Protein AF-M6K4U1-F1 (afdb_monomer)

Structure (mmCIF, N/CA/C/O backbone):
data_AF-M6K4U1-F1
#
_entry.id   AF-M6K4U1-F1
#
loop_
_atom_site.group_PDB
_atom_site.id
_atom_site.type_symbol
_atom_site.label_atom_id
_atom_site.label_alt_id
_atom_site.label_comp_id
_atom_site.label_asym_id
_atom_site.label_entity_id
_atom_site.label_seq_id
_atom_site.pdbx_PDB_ins_code
_atom_site.Cartn_x
_atom_site.Cartn_y
_atom_site.Cartn_z
_atom_site.occupancy
_atom_site.B_iso_or_equiv
_atom_site.auth_seq_id
_atom_site.auth_comp_id
_atom_site.auth_asym_id
_atom_site.auth_atom_id
_atom_site.pdbx_PDB_model_num
ATOM 1 N N . MET A 1 1 ? -1.700 29.934 8.735 1.00 45.44 1 MET A N 1
ATOM 2 C CA . MET A 1 1 ? -0.944 28.756 8.268 1.00 45.44 1 MET A CA 1
ATOM 3 C C . MET A 1 1 ? -1.577 27.569 8.952 1.00 45.44 1 MET A C 1
ATOM 5 O O . MET A 1 1 ? -1.370 27.410 10.148 1.00 45.44 1 MET A O 1
ATOM 9 N N . ASP A 1 2 ? -2.425 26.833 8.241 1.00 55.41 2 ASP A N 1
ATOM 10 C CA . ASP A 1 2 ? -3.002 25.595 8.758 1.00 55.41 2 ASP A CA 1
ATOM 11 C C . ASP A 1 2 ? -1.863 24.598 8.952 1.00 55.41 2 ASP A C 1
ATOM 13 O O . ASP A 1 2 ? -1.096 24.333 8.022 1.00 55.41 2 ASP A O 1
ATOM 17 N N . ALA A 1 3 ? -1.683 24.126 10.185 1.00 59.41 3 ALA A N 1
ATOM 18 C CA . ALA A 1 3 ? -0.702 23.094 10.466 1.00 59.41 3 ALA A CA 1
ATOM 19 C C . ALA A 1 3 ? -1.001 21.894 9.552 1.00 59.41 3 ALA A C 1
ATOM 21 O O . ALA A 1 3 ? -2.176 21.550 9.377 1.00 59.41 3 ALA A O 1
ATOM 22 N N . PRO A 1 4 ? 0.020 21.265 8.942 1.00 61.16 4 PRO A N 1
ATOM 23 C CA . PRO A 1 4 ? -0.202 20.038 8.203 1.00 61.16 4 PRO A CA 1
ATOM 24 C C . PRO A 1 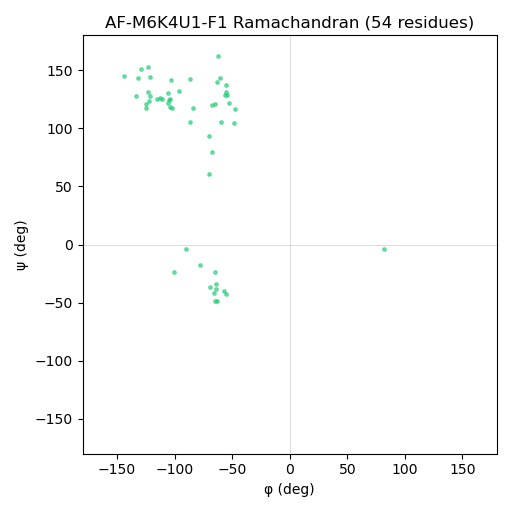4 ? -0.903 19.077 9.161 1.00 61.16 4 PRO A C 1
ATOM 26 O O . PRO A 1 4 ? -0.480 18.933 10.307 1.00 61.16 4 PRO A O 1
ATOM 29 N N . ASN A 1 5 ? -2.021 18.515 8.709 1.00 69.19 5 ASN A N 1
ATOM 30 C CA . ASN A 1 5 ? -2.929 17.668 9.480 1.00 69.19 5 ASN A CA 1
ATOM 31 C C . ASN A 1 5 ? -2.241 16.312 9.764 1.00 69.19 5 ASN A C 1
ATOM 33 O O . ASN A 1 5 ? -2.633 15.266 9.248 1.00 69.19 5 ASN A O 1
ATOM 37 N N . ILE A 1 6 ? -1.112 16.361 10.472 1.00 82.75 6 ILE A N 1
ATOM 38 C CA . ILE A 1 6 ? -0.230 15.247 10.785 1.00 82.75 6 ILE A CA 1
ATOM 39 C C . ILE A 1 6 ? -0.812 14.584 12.018 1.00 82.75 6 ILE A C 1
ATOM 41 O O . ILE A 1 6 ? -0.903 15.193 13.081 1.00 82.75 6 ILE A O 1
ATOM 45 N N . LEU A 1 7 ? -1.205 13.328 11.847 1.00 83.94 7 LEU A N 1
ATOM 46 C CA . LEU A 1 7 ? -1.647 12.492 12.948 1.00 83.94 7 LEU A CA 1
ATOM 47 C C . LEU A 1 7 ? -0.492 12.282 13.925 1.00 83.94 7 LEU A C 1
ATOM 49 O O . LEU A 1 7 ? 0.651 12.041 13.525 1.00 83.94 7 LEU A O 1
ATOM 53 N N . THR A 1 8 ? -0.810 12.316 15.209 1.00 89.12 8 THR A N 1
ATOM 54 C CA . THR A 1 8 ? 0.064 11.769 16.242 1.00 89.12 8 THR A CA 1
ATOM 55 C C . THR A 1 8 ? 0.245 10.261 16.034 1.00 89.12 8 THR A C 1
ATOM 57 O O . THR A 1 8 ? -0.532 9.605 15.337 1.00 89.12 8 THR A O 1
ATOM 60 N N . GLN A 1 9 ? 1.274 9.681 16.656 1.00 88.44 9 GLN A N 1
ATOM 61 C CA . GLN A 1 9 ? 1.533 8.241 16.564 1.00 88.44 9 GLN A CA 1
ATOM 62 C C . GLN A 1 9 ? 0.317 7.406 16.993 1.00 88.44 9 GLN A C 1
ATOM 64 O O . GLN A 1 9 ? -0.021 6.433 16.325 1.00 88.44 9 GLN A O 1
ATOM 69 N N . THR A 1 10 ? -0.355 7.805 18.074 1.00 92.19 10 THR A N 1
ATOM 70 C CA . THR A 1 10 ? -1.551 7.124 18.583 1.00 92.19 10 THR A CA 1
ATOM 71 C C . THR A 1 10 ? -2.691 7.174 17.571 1.00 92.19 10 THR A C 1
ATOM 73 O O . THR A 1 10 ? -3.235 6.133 17.219 1.00 92.19 10 THR A O 1
ATOM 76 N N . GLU A 1 11 ? -2.993 8.350 17.019 1.00 89.50 11 GLU A N 1
ATOM 77 C CA . GLU A 1 11 ? -4.056 8.505 16.014 1.00 89.50 11 GLU A CA 1
ATOM 78 C C . GLU A 1 11 ? -3.752 7.733 14.721 1.00 89.50 11 GLU A C 1
ATOM 80 O O . GLU A 1 11 ? -4.657 7.212 14.066 1.00 89.50 11 GLU A O 1
ATOM 85 N N . ALA A 1 12 ? -2.476 7.642 14.337 1.00 87.75 12 ALA A N 1
ATOM 86 C CA . ALA A 1 12 ? -2.053 6.841 13.195 1.00 87.75 12 ALA A CA 1
ATOM 87 C C . ALA A 1 12 ? -2.282 5.338 13.432 1.00 87.75 12 ALA A C 1
ATOM 89 O O . ALA A 1 12 ? -2.760 4.652 12.527 1.00 87.75 12 ALA A O 1
ATOM 90 N N . ILE A 1 13 ? -1.986 4.838 14.638 1.00 90.06 13 ILE A N 1
ATOM 91 C CA . ILE A 1 13 ? -2.233 3.439 15.023 1.00 90.06 13 ILE A CA 1
ATOM 92 C C . ILE A 1 13 ? -3.738 3.151 15.042 1.00 90.06 13 ILE A C 1
ATOM 94 O O . ILE A 1 13 ? -4.177 2.208 14.387 1.00 90.06 13 ILE A O 1
ATOM 98 N N . GLU A 1 14 ? -4.537 4.000 15.691 1.00 89.38 14 GLU A N 1
ATOM 99 C CA . GLU A 1 14 ? -5.998 3.838 15.751 1.00 89.38 14 GLU A CA 1
ATOM 100 C C . GLU A 1 14 ? -6.631 3.796 14.353 1.00 89.38 14 GLU A C 1
ATOM 102 O O . GLU A 1 14 ? -7.517 2.985 14.084 1.00 89.38 14 GLU A O 1
ATOM 107 N N . ARG A 1 15 ? -6.163 4.636 13.420 1.00 84.00 15 ARG A N 1
ATOM 108 C CA . ARG A 1 15 ? -6.637 4.583 12.028 1.00 84.00 15 ARG A CA 1
ATOM 109 C C . ARG A 1 15 ? -6.179 3.330 11.292 1.00 84.00 15 ARG A C 1
ATOM 111 O O . ARG A 1 15 ? -6.938 2.810 10.477 1.00 84.00 15 ARG A O 1
ATOM 118 N N . ALA A 1 16 ? -4.968 2.844 11.552 1.00 86.56 16 ALA A N 1
ATOM 119 C CA . ALA A 1 16 ? -4.476 1.614 10.939 1.00 86.56 16 ALA A CA 1
ATOM 120 C C . ALA A 1 16 ? -5.311 0.396 11.372 1.00 86.56 16 ALA A C 1
ATOM 122 O O . ALA A 1 16 ? -5.630 -0.449 10.538 1.00 86.56 16 ALA A O 1
ATOM 123 N N . GLU A 1 17 ? -5.746 0.340 12.634 1.00 90.00 17 GLU A N 1
ATOM 124 C CA . GLU A 1 17 ? -6.614 -0.730 13.159 1.00 90.00 17 GLU A CA 1
ATOM 125 C C . GLU A 1 17 ? -8.013 -0.767 12.510 1.00 90.00 17 GLU A C 1
ATOM 127 O O . GLU A 1 17 ? -8.680 -1.809 12.484 1.00 90.00 17 GLU A O 1
ATOM 132 N N . GLN A 1 18 ? -8.467 0.361 11.954 1.00 89.06 18 GLN A N 1
ATOM 133 C CA . GLN A 1 18 ? -9.748 0.458 11.246 1.00 89.06 18 GLN A CA 1
ATOM 134 C C . GLN A 1 18 ? -9.697 -0.125 9.828 1.00 89.06 18 GLN A C 1
ATOM 136 O O . GLN A 1 18 ? -10.749 -0.428 9.257 1.00 89.06 18 GLN A O 1
ATOM 141 N N . VAL A 1 19 ? -8.506 -0.308 9.252 1.00 90.38 19 VAL A N 1
ATOM 142 C CA . VAL A 1 19 ? -8.348 -0.908 7.926 1.00 90.38 19 VAL A CA 1
ATOM 143 C C . VAL A 1 19 ? -8.756 -2.379 7.987 1.00 90.38 19 VAL A C 1
ATOM 145 O O . VAL A 1 19 ? -8.171 -3.174 8.720 1.00 90.38 19 VAL A O 1
ATOM 148 N N . LYS A 1 20 ? -9.761 -2.763 7.198 1.00 89.31 20 LYS A N 1
ATOM 149 C CA . LYS A 1 20 ? -10.237 -4.157 7.123 1.00 89.31 20 LYS A CA 1
ATOM 150 C C . LYS A 1 20 ? -9.716 -4.907 5.915 1.00 89.31 20 LYS A C 1
ATOM 152 O O . LYS A 1 20 ? -9.643 -6.131 5.940 1.00 89.31 20 LYS A O 1
ATOM 157 N N . GLN A 1 21 ? -9.351 -4.181 4.868 1.00 89.94 21 GLN A N 1
ATOM 158 C CA . GLN A 1 21 ? -8.824 -4.770 3.652 1.00 89.94 21 GLN A CA 1
ATOM 159 C C . GLN A 1 21 ? -7.752 -3.861 3.062 1.00 89.94 21 GLN A C 1
ATOM 161 O O . GLN A 1 21 ? -7.841 -2.635 3.128 1.00 89.94 21 GLN A O 1
ATOM 166 N N . ILE A 1 22 ? -6.736 -4.486 2.474 1.00 90.88 22 ILE A N 1
ATOM 167 C CA . ILE A 1 22 ? -5.653 -3.815 1.763 1.00 90.88 22 ILE A CA 1
ATOM 168 C C . ILE A 1 22 ? -5.644 -4.366 0.339 1.00 90.88 22 ILE A C 1
ATOM 170 O O . ILE A 1 22 ? -5.559 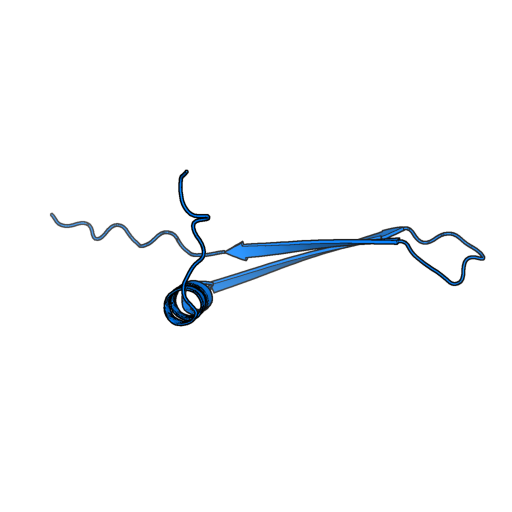-5.577 0.141 1.00 90.88 22 ILE A O 1
ATOM 174 N N . GLY A 1 23 ? -5.767 -3.479 -0.643 1.00 92.94 23 GLY A N 1
ATOM 175 C CA . GLY A 1 23 ? -5.571 -3.788 -2.056 1.00 92.94 23 GLY A CA 1
ATOM 176 C C . GLY A 1 23 ? -4.217 -3.267 -2.517 1.00 92.94 23 GLY A C 1
ATOM 177 O O . GLY A 1 23 ? -3.803 -2.183 -2.109 1.00 92.94 23 GLY A O 1
ATOM 178 N N . TYR A 1 24 ? -3.534 -4.019 -3.371 1.00 94.12 24 TYR A N 1
ATOM 179 C CA . TYR A 1 24 ? -2.284 -3.586 -3.981 1.00 94.12 24 TYR A CA 1
ATOM 180 C C . TYR A 1 24 ? -2.315 -3.835 -5.482 1.00 94.12 24 TYR A C 1
ATOM 182 O O . TYR A 1 24 ? -2.859 -4.830 -5.957 1.00 94.12 24 TYR A O 1
ATOM 190 N N . GLU A 1 25 ? -1.710 -2.916 -6.214 1.00 96.19 25 GLU A N 1
ATOM 191 C CA . GLU A 1 25 ? -1.521 -2.988 -7.653 1.00 96.19 25 GLU A CA 1
ATOM 192 C C . GLU A 1 25 ? -0.067 -2.622 -7.934 1.00 96.19 25 GLU A C 1
ATOM 194 O O . GLU A 1 25 ? 0.436 -1.616 -7.427 1.00 96.19 25 GLU A O 1
ATOM 199 N N . ILE A 1 26 ? 0.626 -3.483 -8.675 1.00 95.06 26 ILE A N 1
ATOM 200 C CA . ILE A 1 26 ? 2.049 -3.335 -8.973 1.00 95.06 26 ILE A CA 1
ATOM 201 C C . ILE A 1 26 ? 2.200 -3.367 -10.488 1.00 95.06 26 ILE A C 1
ATOM 203 O O . ILE A 1 26 ? 1.911 -4.382 -11.122 1.00 95.06 26 ILE A O 1
ATOM 207 N N . HIS A 1 27 ? 2.686 -2.268 -11.053 1.00 96.06 27 HIS A N 1
ATOM 208 C CA . HIS A 1 27 ? 3.058 -2.167 -12.455 1.00 96.06 27 HIS A CA 1
ATOM 209 C C . HIS A 1 27 ? 4.574 -2.170 -12.584 1.00 96.06 27 HIS A C 1
ATOM 211 O O . HIS A 1 27 ? 5.262 -1.412 -11.903 1.00 96.06 27 HIS A O 1
ATOM 217 N N . LEU A 1 28 ? 5.090 -3.016 -13.472 1.00 94.81 28 LEU A N 1
ATOM 218 C CA . LEU A 1 28 ? 6.513 -3.108 -13.775 1.00 94.81 28 LEU A CA 1
ATOM 219 C C . LEU A 1 28 ? 6.706 -2.917 -15.279 1.00 94.81 28 LEU A C 1
ATOM 221 O O . LEU A 1 28 ? 6.182 -3.697 -16.072 1.00 94.81 28 LEU A O 1
ATOM 225 N N . ASP A 1 29 ? 7.473 -1.900 -15.663 1.00 95.12 29 ASP A N 1
ATOM 226 C CA . ASP A 1 29 ? 7.954 -1.739 -17.034 1.00 95.12 29 ASP A CA 1
ATOM 227 C C . ASP A 1 29 ? 9.262 -2.526 -17.189 1.00 95.1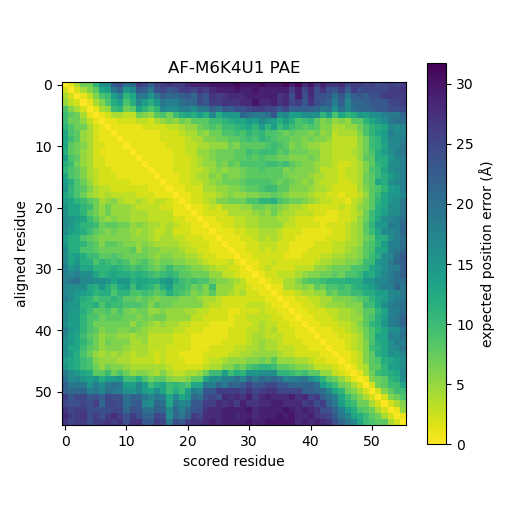2 29 ASP A C 1
ATOM 229 O O . ASP A 1 29 ? 10.316 -2.149 -16.659 1.00 95.12 29 ASP A O 1
ATOM 233 N N . LEU A 1 30 ? 9.164 -3.662 -17.883 1.00 93.44 30 LEU A N 1
ATOM 234 C CA . LEU A 1 30 ? 10.277 -4.561 -18.164 1.00 93.44 30 LEU A CA 1
ATOM 235 C C . LEU A 1 30 ? 10.748 -4.358 -19.604 1.00 93.44 30 LEU A C 1
ATOM 237 O O . LEU A 1 30 ? 10.030 -4.659 -20.557 1.00 93.44 30 LEU A O 1
ATOM 241 N N . LYS A 1 31 ? 11.999 -3.921 -19.767 1.00 92.50 31 LYS A N 1
ATOM 242 C CA . LYS A 1 31 ? 12.634 -3.761 -21.082 1.00 92.50 31 LYS A CA 1
ATOM 243 C C . LYS A 1 31 ? 13.609 -4.901 -21.338 1.00 92.50 31 LYS A C 1
ATOM 245 O O . LYS A 1 31 ? 14.522 -5.138 -20.548 1.00 92.50 31 LYS A O 1
ATOM 250 N N . THR A 1 32 ? 13.433 -5.604 -22.454 1.00 93.44 32 THR A N 1
ATOM 251 C CA . THR A 1 32 ? 14.314 -6.706 -22.861 1.00 93.44 32 THR A CA 1
ATOM 252 C C . THR A 1 32 ? 15.772 -6.243 -22.934 1.00 93.44 32 THR A C 1
ATOM 254 O O . THR A 1 32 ? 16.071 -5.217 -23.538 1.00 93.44 32 THR A O 1
ATOM 257 N N . GLY A 1 33 ? 16.680 -7.005 -22.319 1.00 93.38 33 GLY A N 1
ATOM 258 C CA . GLY A 1 33 ? 18.113 -6.688 -22.274 1.00 93.38 33 GLY A CA 1
ATOM 259 C C . GLY A 1 33 ? 18.524 -5.683 -21.190 1.00 93.38 33 GLY A C 1
ATOM 260 O O . GLY A 1 33 ? 19.718 -5.448 -21.021 1.00 93.38 33 GLY A O 1
ATOM 261 N N . SER A 1 34 ? 17.574 -5.123 -20.434 1.00 91.00 34 SER A N 1
ATOM 262 C CA . SER A 1 34 ? 17.858 -4.307 -19.249 1.00 91.00 34 SER A CA 1
ATOM 263 C C . SER A 1 34 ? 17.995 -5.180 -18.000 1.00 91.00 34 SER A C 1
ATOM 265 O O . SER A 1 34 ? 17.244 -6.138 -17.820 1.00 91.00 34 SER A O 1
ATOM 267 N N . SER A 1 35 ? 18.923 -4.827 -17.108 1.00 93.12 35 SER A N 1
ATOM 268 C CA . SER A 1 35 ? 19.032 -5.411 -15.762 1.00 93.12 35 SER A CA 1
ATOM 269 C C . SER A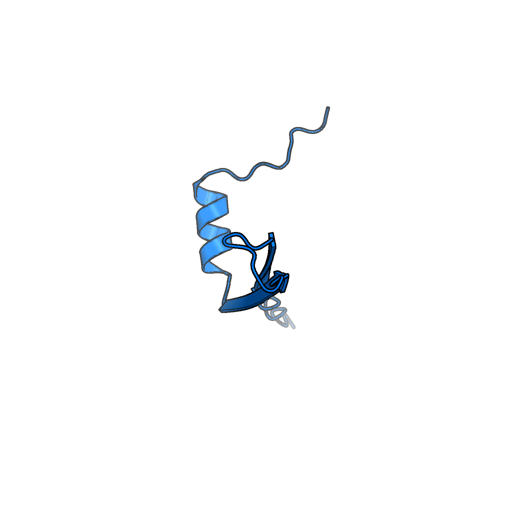 1 35 ? 18.224 -4.647 -14.709 1.00 93.12 35 SER A C 1
ATOM 271 O O . SER A 1 35 ? 18.161 -5.068 -13.555 1.00 93.12 35 SER A O 1
ATOM 273 N N . THR A 1 36 ? 17.607 -3.528 -15.093 1.00 93.94 36 THR A N 1
ATOM 274 C CA . THR A 1 36 ? 16.773 -2.697 -14.222 1.00 93.94 36 THR A CA 1
ATOM 275 C C . THR A 1 36 ? 15.371 -2.542 -14.796 1.00 93.94 36 THR A C 1
ATOM 277 O O . THR A 1 36 ? 15.163 -2.600 -16.012 1.00 93.94 36 THR A O 1
ATOM 280 N N . TYR A 1 37 ? 14.411 -2.332 -13.900 1.00 92.75 37 TYR A N 1
ATOM 281 C CA . TYR A 1 37 ? 13.009 -2.094 -14.217 1.00 92.75 37 TYR A CA 1
ATOM 282 C C . TYR A 1 37 ? 12.509 -0.849 -13.490 1.00 92.75 37 TYR A C 1
ATOM 284 O O . TYR A 1 37 ? 12.996 -0.504 -12.410 1.00 92.75 37 TYR A O 1
ATOM 292 N N . GLN A 1 38 ? 11.524 -0.186 -14.087 1.00 94.81 38 GLN A N 1
ATOM 293 C CA . GLN A 1 38 ? 10.774 0.872 -13.424 1.00 94.81 38 GLN A CA 1
ATOM 294 C C . GLN A 1 38 ? 9.493 0.264 -12.861 1.00 94.81 38 GLN A C 1
ATOM 296 O O . GLN A 1 38 ? 8.803 -0.479 -13.555 1.00 94.81 38 GLN A O 1
ATOM 301 N N . GLY A 1 39 ? 9.196 0.561 -11.600 1.00 94.62 39 GLY A N 1
ATOM 302 C CA . GLY A 1 39 ? 7.991 0.086 -10.936 1.00 94.62 39 GLY A CA 1
ATOM 303 C C . GLY A 1 39 ? 7.129 1.233 -10.437 1.00 94.62 39 GLY A C 1
ATOM 304 O O . GLY A 1 39 ? 7.654 2.241 -9.964 1.00 94.62 3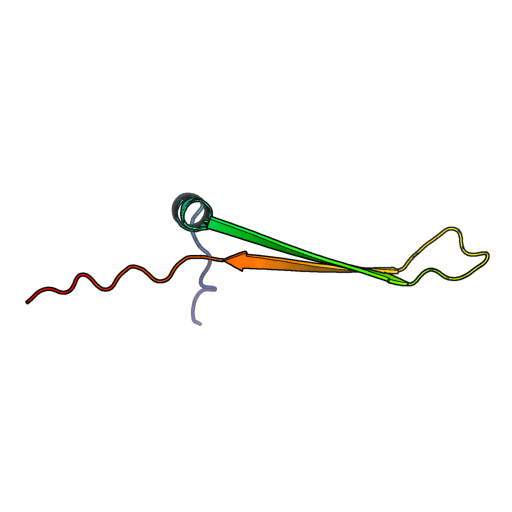9 GLY A O 1
ATOM 305 N N . GLU A 1 40 ? 5.818 1.048 -10.506 1.00 96.69 40 GLU A N 1
ATOM 306 C CA . GLU A 1 40 ? 4.832 1.858 -9.799 1.00 96.69 40 GLU A CA 1
ATOM 307 C C . GLU A 1 40 ? 3.979 0.933 -8.932 1.00 96.69 40 GLU A C 1
ATOM 309 O O . GLU A 1 40 ? 3.484 -0.095 -9.396 1.00 96.69 40 GLU A O 1
ATOM 314 N N . THR A 1 41 ? 3.807 1.303 -7.665 1.00 95.94 41 THR A N 1
ATOM 315 C CA . THR A 1 41 ? 2.983 0.551 -6.720 1.00 95.94 41 THR A CA 1
ATOM 316 C C . THR A 1 41 ? 1.893 1.455 -6.185 1.00 95.94 41 THR A C 1
ATOM 318 O O . THR A 1 41 ? 2.172 2.521 -5.634 1.00 95.94 41 THR A O 1
ATOM 321 N N . LYS A 1 42 ? 0.651 0.989 -6.272 1.00 96.56 42 LYS A N 1
ATOM 322 C CA . LYS A 1 42 ? -0.498 1.622 -5.637 1.00 96.56 42 LYS A CA 1
ATOM 323 C C . LYS A 1 42 ? -0.998 0.731 -4.509 1.00 96.56 42 LYS A C 1
ATOM 325 O O . LYS A 1 42 ? -1.314 -0.436 -4.724 1.00 96.56 42 LYS A O 1
ATOM 330 N N . ILE A 1 43 ? -1.088 1.293 -3.308 1.00 94.50 43 ILE A N 1
ATOM 331 C CA . ILE A 1 43 ? -1.637 0.622 -2.125 1.00 94.50 43 ILE A CA 1
ATOM 332 C C . ILE A 1 43 ? -2.936 1.330 -1.751 1.00 94.50 43 ILE A C 1
ATOM 334 O O . ILE A 1 43 ? -2.962 2.549 -1.595 1.00 94.50 43 ILE A O 1
ATOM 338 N N . SER A 1 44 ? -4.016 0.566 -1.634 1.00 93.31 44 SER A N 1
ATOM 339 C CA . SER A 1 44 ? -5.346 1.051 -1.267 1.00 93.31 44 SER A CA 1
ATOM 340 C C . SER A 1 44 ? -5.750 0.452 0.075 1.00 93.31 44 SER A C 1
ATOM 342 O O . SER A 1 44 ? -5.748 -0.767 0.237 1.00 93.31 44 SER A O 1
ATOM 344 N N . PHE A 1 45 ? -6.110 1.304 1.032 1.00 91.19 45 PHE A N 1
ATOM 345 C CA . PHE A 1 45 ? -6.585 0.896 2.353 1.00 91.19 45 PHE A CA 1
ATOM 346 C C . PHE A 1 45 ? -8.098 1.085 2.420 1.00 91.19 45 PHE A C 1
ATOM 348 O O . PHE A 1 45 ? -8.597 2.185 2.186 1.00 91.19 45 PHE A O 1
ATOM 355 N N . PHE A 1 46 ? -8.824 0.019 2.741 1.00 89.56 46 PHE A N 1
ATOM 356 C CA . PHE A 1 46 ? -10.277 0.043 2.846 1.00 89.56 46 PHE A CA 1
ATOM 357 C C . PHE A 1 46 ? -10.683 0.058 4.314 1.00 89.56 46 PHE A C 1
ATOM 359 O O . PHE A 1 46 ? -10.408 -0.879 5.071 1.00 89.56 46 PHE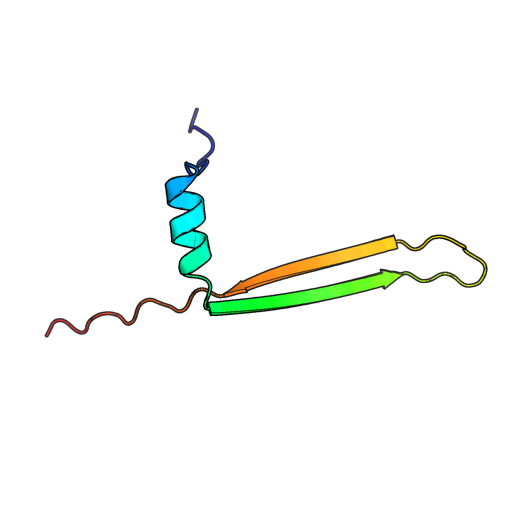 A O 1
ATOM 366 N N . ILE A 1 47 ? -11.359 1.135 4.696 1.00 88.00 47 ILE A N 1
ATOM 367 C CA . ILE A 1 47 ? -12.010 1.292 5.991 1.00 88.00 47 ILE A CA 1
ATOM 368 C C . ILE A 1 47 ? -13.512 1.150 5.717 1.00 88.00 47 ILE A C 1
ATOM 370 O O . ILE A 1 47 ? -14.024 1.897 4.880 1.00 88.00 47 ILE A O 1
ATOM 374 N N . PRO A 1 48 ? -14.218 0.190 6.339 1.00 81.12 48 PRO A N 1
ATOM 375 C CA . PRO A 1 48 ? -15.656 0.065 6.158 1.00 81.12 48 PRO A CA 1
ATOM 376 C C . PRO A 1 48 ? -16.331 1.352 6.626 1.00 81.12 48 PRO A C 1
ATOM 378 O O . PRO A 1 48 ? -15.909 1.964 7.613 1.00 81.12 48 PRO A O 1
ATOM 381 N N . GLU A 1 49 ? -17.392 1.763 5.935 1.00 74.00 49 GLU A N 1
ATOM 382 C CA . GLU A 1 49 ? -18.257 2.802 6.477 1.00 74.00 49 GLU A CA 1
ATOM 383 C C . GLU A 1 49 ? -18.734 2.331 7.851 1.00 74.00 49 GLU A C 1
ATOM 385 O O . GLU A 1 49 ? -19.193 1.196 7.998 1.00 74.00 49 GLU A O 1
ATOM 390 N N . ARG A 1 50 ? -18.581 3.179 8.878 1.00 66.25 50 ARG A N 1
ATOM 391 C CA . ARG A 1 50 ? -19.228 2.914 10.164 1.00 66.25 50 ARG A CA 1
ATOM 392 C C . ARG A 1 50 ? -20.702 2.694 9.854 1.00 66.25 50 ARG A C 1
ATOM 394 O O . ARG A 1 50 ? -21.316 3.584 9.261 1.00 66.25 50 ARG A O 1
ATOM 401 N N . GLU A 1 51 ? -21.242 1.530 10.221 1.00 57.00 51 GLU A N 1
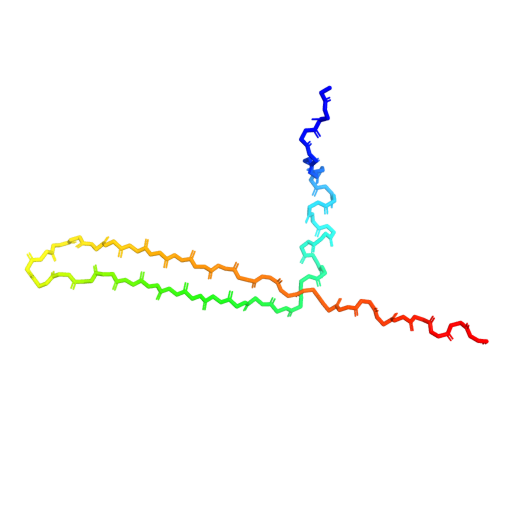ATOM 402 C CA . GLU A 1 51 ? -22.685 1.322 10.208 1.00 57.00 51 GLU A CA 1
ATOM 403 C C . GLU A 1 51 ? -23.285 2.536 10.910 1.00 57.00 51 GLU A C 1
ATOM 405 O O . GLU A 1 51 ? -22.9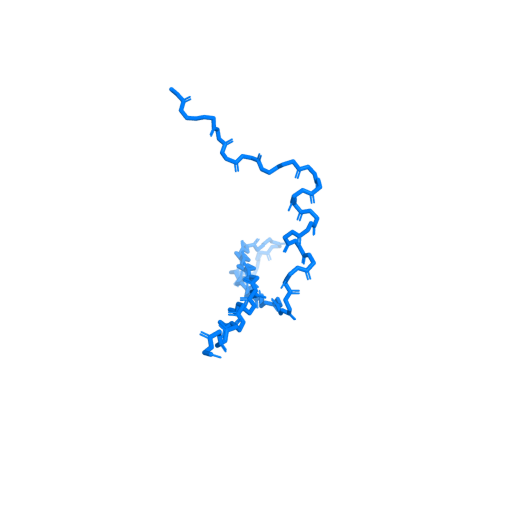43 2.831 12.058 1.00 57.00 51 GLU A O 1
ATOM 410 N N . LYS A 1 52 ? -24.078 3.328 10.180 1.00 49.09 52 LYS A N 1
ATOM 411 C CA . LYS A 1 52 ? -24.853 4.389 10.807 1.00 49.09 52 LYS A CA 1
ATOM 412 C C . LYS A 1 52 ? -25.743 3.668 11.799 1.00 49.09 52 LYS A C 1
ATOM 414 O O . LYS A 1 52 ? -26.673 2.979 11.389 1.00 49.09 52 LYS A O 1
ATOM 419 N N . GLU A 1 53 ? -25.399 3.781 13.076 1.00 49.31 53 GLU A N 1
ATOM 420 C CA . GLU A 1 53 ? -26.261 3.418 14.182 1.00 49.31 53 GLU A CA 1
ATOM 421 C C . GLU A 1 53 ? -27.608 4.075 13.882 1.00 49.31 53 GLU A C 1
ATOM 423 O O . GLU A 1 53 ? -27.746 5.299 13.905 1.00 49.31 53 GLU A O 1
ATOM 428 N N . ASN A 1 54 ? -28.569 3.262 13.442 1.00 47.03 54 ASN A N 1
ATOM 429 C CA . ASN A 1 54 ? -29.947 3.680 13.277 1.00 47.03 54 ASN A CA 1
ATOM 430 C C . ASN A 1 54 ? -30.474 3.936 14.689 1.00 47.03 54 ASN A C 1
ATOM 432 O O . ASN A 1 54 ? -31.138 3.086 15.277 1.00 47.03 54 ASN A O 1
ATOM 436 N N . SER A 1 55 ? -30.148 5.099 15.246 1.00 46.38 55 SER A N 1
ATOM 437 C CA . SER A 1 55 ? -30.843 5.647 16.397 1.00 46.38 55 SER A CA 1
ATOM 438 C C . SER A 1 55 ? -32.227 6.071 15.912 1.00 46.38 55 SER A C 1
ATOM 440 O O . SER A 1 55 ? -32.405 7.161 15.363 1.00 46.38 55 SER A O 1
ATOM 442 N N . LYS A 1 56 ? -33.193 5.166 16.057 1.00 38.88 56 LYS A N 1
ATOM 443 C CA . LYS A 1 56 ? -34.618 5.478 16.051 1.00 38.88 56 LYS A CA 1
ATOM 444 C C . LYS A 1 56 ? -35.189 5.177 17.426 1.00 38.88 56 LYS A C 1
ATOM 446 O O . LYS A 1 56 ? -34.813 4.124 17.981 1.00 38.88 56 LYS A O 1
#

Radius of gyration: 19.06 Å; Cα contacts (8 Å, |Δi|>4): 47; chains: 1; bounding box: 54×36×41 Å

Solvent-accessible surface area (backbone atoms only — not comparable to full-atom values): 3840 Å² total; per-residue (Å²): 132,83,71,76,91,70,69,53,73,66,57,48,50,60,55,56,72,51,45,77,44,76,49,77,48,78,47,71,55,78,51,90,93,55,96,65,67,52,73,50,77,49,79,45,78,39,59,74,78,76,78,76,77,80,84,122

pLDDT: mean 82.96, std 16.31, range [38.88, 96.69]

Secondary structure (DSSP, 8-state):
-PPP-PPPHHHHHHHHHT--EEEEEEEEEPPTT-S--EEEEEEEEE-PPPP-----

Organism: NCBI:txid1049928

Sequence (56 aa):
MDAPNILTQTEAIERAEQVKQIGYEIHLDLKTGSSTYQGETKISFFIPEREKENSK

Mean predicted aligned error: 9.55 Å

Foldseek 3Di:
DPDDPDDDPVRVVVVVVQFPDKDKDKDWDDDPPDPDIDIDMDIDTDGDDDPPPPPD

Nearest PDB structures (foldseek):
  6o7i-assembly1_D  TM=4.050E-01  e=1.765E+00  Thermococcus onnurineus NA1
  7ezx-assembly1_OO  TM=3.759E-01  e=3.506E+00  Porphyridium purpureum
  8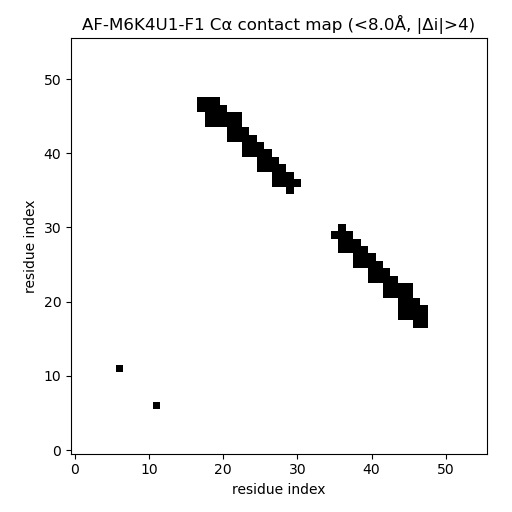env-assembly1_B  TM=3.473E-01  e=4.612E+00  Pseudomonas phage vB_PaeM_E217